Protein AF-A0A7W7SGG4-F1 (afdb_monomer)

pLDDT: mean 71.12, std 15.87, range [35.75, 92.06]

Nearest PDB structures (foldseek):
  4mh6-assembly1_A  TM=4.258E-01  e=4.838E+00  Vibrio parahaemolyticus RIMD 2210633

Secondary structure (DSSP, 8-state):
---------HHHHHHHHHHHHHHHHHHHHHHHHHHHHHHHS-GGGG-SSHHHHHHTTTTSSS--HHHHHHHHHHHHHHHHHHHHHHHHHHHHHHHHHHHHHHHHHHHHHHHHHHSPPPPP------TT----SS--------TTSSPPPPPPP--PPP---

Mean predicted aligned error: 18.46 Å

Foldseek 3Di:
DPPPPPDDPLVVLLVVLVVLVVVLVVLVVVLVVLVVVLVVPDLCVLPPDPRSCVLPVNPDDDNRVSRVSVVVSVVSVVVSVVSNVSSVVSVVVSVVVVVVVVVVVVVVVVVVVPDPDDPDPPPDPDPDDDDPPDDPPPPDPDPVNPPDPDPDPPPDDPPDD

Sequence (161 aa):
MAANSFSIDVEEVEAAATMIQRMHDDLEEAYIKLSTYVKTVSPDIYGTDLVGKSLGGATASVIGLGKQQENTLAGFKAFLENTAKIAGNLKMMTGGHRETDSEHADKLKKIATDIPLPPAPSAGTGPGYVSPTKGPDLKYNHAGDRPEPKPAPTYGRPQVM

Solvent-accessible surface area (backbone atoms only — not comparable to full-atom values): 9992 Å² total; per-residue (Å²): 132,84,75,80,77,85,77,78,61,51,66,60,47,46,52,50,25,51,51,50,46,56,54,44,55,58,50,48,55,51,47,56,53,51,54,50,52,59,69,66,58,50,79,77,74,49,47,86,49,76,66,15,32,45,45,66,30,72,70,76,89,54,77,15,51,67,62,44,52,51,53,50,50,52,51,51,49,54,51,48,58,50,51,54,49,51,27,51,51,43,46,52,52,42,51,53,50,52,53,50,50,51,54,49,50,53,53,50,52,51,51,63,69,71,50,77,72,76,77,75,82,72,92,67,94,56,99,80,75,79,76,66,95,62,70,81,88,72,82,65,83,52,91,81,73,60,75,75,81,74,79,76,83,77,75,76,73,82,78,85,126

Structure (mmCIF, N/CA/C/O backbone):
data_AF-A0A7W7SGG4-F1
#
_entry.id   AF-A0A7W7SGG4-F1
#
loop_
_atom_site.group_PDB
_atom_site.id
_atom_site.type_symbol
_atom_site.label_atom_id
_atom_site.label_alt_id
_atom_site.label_comp_id
_atom_site.label_asym_id
_atom_site.label_entity_id
_atom_site.label_seq_id
_atom_site.pdbx_PDB_ins_code
_atom_site.Cartn_x
_atom_site.Cartn_y
_atom_site.Cartn_z
_atom_site.occupancy
_atom_site.B_iso_or_equiv
_atom_site.auth_seq_id
_atom_site.auth_comp_id
_atom_site.auth_asym_id
_atom_site.auth_atom_id
_atom_site.pdbx_PDB_model_num
ATOM 1 N N . MET A 1 1 ? 40.220 0.213 -9.266 1.00 35.75 1 MET A N 1
ATOM 2 C CA . MET A 1 1 ? 38.942 -0.020 -8.563 1.00 35.75 1 MET A CA 1
ATOM 3 C C . MET A 1 1 ? 37.869 -0.151 -9.630 1.00 35.75 1 MET A C 1
ATOM 5 O O . MET A 1 1 ? 37.443 0.866 -10.158 1.00 35.75 1 MET A O 1
ATOM 9 N N . ALA A 1 2 ? 37.522 -1.370 -10.047 1.00 44.47 2 ALA A N 1
ATOM 10 C CA . ALA A 1 2 ? 36.354 -1.556 -10.903 1.00 44.47 2 ALA A CA 1
ATOM 11 C C . ALA A 1 2 ? 35.132 -1.294 -10.020 1.00 44.47 2 ALA A C 1
ATOM 13 O O . ALA A 1 2 ? 34.922 -2.008 -9.041 1.00 44.47 2 ALA A O 1
ATOM 14 N N . ALA A 1 3 ? 34.411 -0.206 -10.283 1.00 49.06 3 ALA A N 1
ATOM 15 C CA . ALA A 1 3 ? 33.136 0.032 -9.632 1.00 49.06 3 ALA A CA 1
ATOM 16 C C . ALA A 1 3 ? 32.230 -1.150 -9.991 1.00 49.06 3 ALA A C 1
ATOM 18 O O . ALA A 1 3 ? 31.988 -1.389 -11.172 1.00 49.06 3 ALA A O 1
ATOM 19 N N . ASN A 1 4 ? 31.787 -1.918 -8.993 1.00 47.94 4 ASN A N 1
ATOM 20 C CA . ASN A 1 4 ? 30.717 -2.888 -9.186 1.00 47.94 4 ASN A CA 1
ATOM 21 C C . ASN A 1 4 ? 29.538 -2.119 -9.784 1.00 47.94 4 ASN A C 1
ATOM 23 O O . ASN A 1 4 ? 28.948 -1.280 -9.102 1.00 47.94 4 ASN A O 1
ATOM 27 N N . SER A 1 5 ? 29.242 -2.335 -11.066 1.00 58.03 5 SER A N 1
ATOM 28 C CA . SER A 1 5 ? 28.096 -1.703 -11.703 1.00 58.03 5 SER A CA 1
ATOM 29 C C . SER A 1 5 ? 26.846 -2.283 -11.055 1.00 58.03 5 SER A C 1
ATOM 31 O O . SER A 1 5 ? 26.511 -3.448 -11.273 1.00 58.03 5 SER A O 1
ATOM 33 N N . PHE A 1 6 ? 26.191 -1.492 -10.212 1.00 58.88 6 PHE A N 1
ATOM 34 C CA . PHE A 1 6 ? 24.871 -1.814 -9.696 1.00 58.88 6 PHE A CA 1
ATOM 35 C C . PHE A 1 6 ? 23.910 -1.834 -10.889 1.00 58.88 6 PHE A C 1
ATOM 37 O O . PHE A 1 6 ? 23.602 -0.790 -11.458 1.00 58.88 6 PHE A O 1
ATOM 44 N N . SER A 1 7 ? 23.531 -3.035 -11.325 1.00 66.81 7 SER A N 1
ATOM 45 C CA . SER A 1 7 ? 22.497 -3.236 -12.336 1.00 66.81 7 SER A CA 1
ATOM 46 C C . SER A 1 7 ? 21.179 -3.405 -11.597 1.00 66.81 7 SER A C 1
ATOM 48 O O . SER A 1 7 ? 21.032 -4.302 -10.770 1.00 66.81 7 SER A O 1
ATOM 50 N N . ILE A 1 8 ? 20.254 -2.481 -11.835 1.00 71.62 8 ILE A N 1
ATOM 51 C CA . ILE A 1 8 ? 18.894 -2.578 -11.316 1.00 71.62 8 ILE A CA 1
ATOM 52 C C . ILE A 1 8 ? 18.125 -3.463 -12.284 1.00 71.62 8 ILE A C 1
ATOM 54 O O . ILE A 1 8 ? 18.030 -3.130 -13.465 1.00 71.62 8 ILE A O 1
ATOM 58 N N . ASP A 1 9 ? 17.570 -4.565 -11.788 1.00 82.44 9 ASP A N 1
ATOM 59 C CA . ASP A 1 9 ? 16.579 -5.323 -12.541 1.00 82.44 9 ASP A CA 1
ATOM 60 C C . ASP A 1 9 ? 15.263 -4.530 -12.548 1.00 82.44 9 ASP A C 1
ATOM 62 O O . ASP A 1 9 ? 14.499 -4.502 -11.581 1.00 82.44 9 ASP A O 1
ATOM 66 N N . VAL A 1 10 ? 15.041 -3.796 -13.638 1.00 85.12 10 VAL A N 1
ATOM 67 C CA . VAL A 1 10 ? 13.876 -2.920 -13.812 1.00 85.12 10 VAL A CA 1
ATOM 68 C C . VAL A 1 10 ? 12.575 -3.732 -13.845 1.00 85.12 10 VAL A C 1
ATOM 70 O O . VAL A 1 10 ? 11.539 -3.230 -13.404 1.00 85.12 10 VAL A O 1
ATOM 73 N N . GLU A 1 11 ? 12.618 -4.982 -14.315 1.00 85.19 11 GLU A N 1
ATOM 74 C CA . GLU A 1 11 ? 11.452 -5.869 -14.360 1.00 85.19 11 GLU A CA 1
ATOM 75 C C . GLU A 1 11 ? 11.086 -6.355 -12.956 1.00 85.19 11 GLU A C 1
ATOM 77 O O . GLU A 1 11 ? 9.912 -6.312 -12.572 1.00 85.19 11 GLU A O 1
ATOM 82 N N . GLU A 1 12 ? 12.083 -6.738 -12.155 1.00 85.88 12 GLU A N 1
ATOM 83 C CA . GLU A 1 12 ? 11.872 -7.123 -10.756 1.00 85.88 12 GLU A CA 1
ATOM 84 C C . GLU A 1 12 ? 11.305 -5.954 -9.934 1.00 85.88 12 GLU A C 1
ATOM 86 O O . GLU A 1 12 ? 10.353 -6.131 -9.165 1.00 85.88 12 GLU A O 1
ATOM 91 N N . VAL A 1 13 ? 11.818 -4.736 -10.137 1.00 86.75 13 VAL A N 1
ATOM 92 C CA . VAL A 1 13 ? 11.314 -3.539 -9.445 1.00 86.75 13 VAL A CA 1
ATOM 93 C C . VAL A 1 13 ? 9.872 -3.208 -9.848 1.00 86.75 13 VAL A C 1
ATOM 95 O O . VAL A 1 13 ? 9.065 -2.840 -8.990 1.00 86.75 13 VAL A O 1
ATOM 98 N N . GLU A 1 14 ? 9.505 -3.363 -11.121 1.00 87.00 14 GLU A N 1
ATOM 99 C CA . GLU A 1 14 ? 8.129 -3.142 -11.583 1.00 87.00 1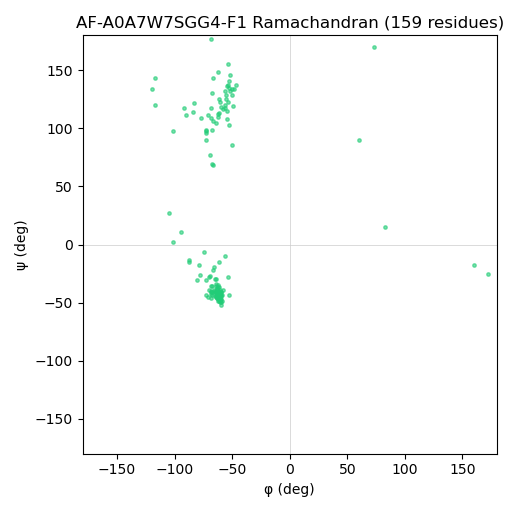4 GLU A CA 1
ATOM 100 C C . GLU A 1 14 ? 7.160 -4.208 -11.043 1.00 87.00 14 GLU A C 1
ATOM 102 O O . GLU A 1 14 ? 6.038 -3.886 -10.621 1.00 87.00 14 GLU A O 1
ATOM 107 N N . ALA A 1 15 ? 7.599 -5.468 -10.996 1.00 87.50 15 ALA A N 1
ATOM 108 C CA . ALA A 1 15 ? 6.840 -6.558 -10.393 1.00 87.50 15 ALA A CA 1
ATOM 109 C C . ALA A 1 15 ? 6.614 -6.309 -8.893 1.00 87.50 15 ALA A C 1
ATOM 111 O O . ALA A 1 15 ? 5.479 -6.422 -8.413 1.00 87.50 15 ALA A O 1
ATOM 112 N N . ALA A 1 16 ? 7.654 -5.884 -8.170 1.00 86.50 16 ALA A N 1
ATOM 113 C CA . ALA A 1 16 ? 7.562 -5.508 -6.763 1.00 86.50 16 ALA A CA 1
ATOM 114 C C . ALA A 1 16 ? 6.614 -4.316 -6.554 1.00 86.50 16 ALA A C 1
ATOM 116 O O . ALA A 1 16 ? 5.730 -4.377 -5.700 1.00 86.50 16 ALA A O 1
ATOM 117 N N . ALA A 1 17 ? 6.719 -3.263 -7.370 1.00 87.88 17 ALA A N 1
ATOM 118 C CA . ALA A 1 17 ? 5.823 -2.110 -7.294 1.00 87.88 17 ALA A CA 1
ATOM 119 C C . ALA A 1 17 ? 4.354 -2.501 -7.535 1.00 87.88 17 ALA A C 1
ATOM 121 O O . ALA A 1 17 ? 3.455 -2.006 -6.856 1.00 87.88 17 ALA A O 1
ATOM 122 N N . THR A 1 18 ? 4.104 -3.422 -8.468 1.00 88.94 18 THR A N 1
ATOM 123 C CA . THR A 1 18 ? 2.759 -3.946 -8.750 1.00 88.94 18 THR A CA 1
ATOM 124 C C . THR A 1 18 ? 2.223 -4.789 -7.594 1.00 88.94 18 THR A C 1
ATOM 126 O O . THR A 1 18 ? 1.052 -4.663 -7.236 1.00 88.94 18 THR A O 1
ATOM 129 N N . MET A 1 19 ? 3.064 -5.621 -6.976 1.00 90.00 19 MET A N 1
ATOM 130 C CA . MET A 1 19 ? 2.682 -6.394 -5.793 1.00 90.00 19 MET A CA 1
ATOM 131 C C . MET A 1 19 ? 2.346 -5.473 -4.613 1.00 90.00 19 MET A C 1
ATOM 133 O O . MET A 1 19 ? 1.314 -5.666 -3.975 1.00 90.00 19 MET A O 1
ATOM 137 N N . ILE A 1 20 ? 3.157 -4.437 -4.376 1.00 87.19 20 ILE A N 1
ATOM 138 C CA . ILE A 1 20 ? 2.906 -3.438 -3.329 1.00 87.19 20 ILE A CA 1
ATOM 139 C C . ILE A 1 20 ? 1.567 -2.726 -3.562 1.00 87.19 20 ILE A C 1
ATOM 141 O O . ILE A 1 20 ? 0.821 -2.533 -2.609 1.00 87.19 20 ILE A O 1
ATOM 145 N N . GLN A 1 21 ? 1.227 -2.377 -4.808 1.00 88.56 21 GLN A N 1
ATOM 146 C CA . GLN A 1 21 ? -0.076 -1.770 -5.111 1.00 88.56 21 GLN A CA 1
ATOM 147 C C . GLN A 1 21 ? -1.246 -2.708 -4.835 1.00 88.56 21 GLN A C 1
ATOM 149 O O . GLN A 1 21 ? -2.198 -2.302 -4.186 1.00 88.56 21 GLN A O 1
ATOM 154 N N . ARG A 1 22 ? -1.161 -3.975 -5.252 1.00 90.56 22 ARG A N 1
ATOM 155 C CA . ARG A 1 22 ? -2.229 -4.945 -4.963 1.00 90.56 22 ARG A CA 1
ATOM 156 C C . ARG A 1 22 ? -2.443 -5.118 -3.461 1.00 90.56 22 ARG A C 1
ATOM 158 O O . ARG A 1 22 ? -3.571 -5.083 -2.992 1.00 90.56 22 ARG A O 1
ATOM 165 N N . MET A 1 23 ? -1.352 -5.243 -2.704 1.00 87.25 23 MET A N 1
ATOM 166 C CA . MET A 1 23 ? -1.425 -5.327 -1.245 1.00 87.25 23 MET A CA 1
ATOM 167 C C . MET A 1 23 ? -1.975 -4.041 -0.619 1.00 87.25 23 MET A C 1
ATOM 169 O O . MET A 1 23 ? -2.682 -4.111 0.381 1.00 87.25 23 MET A O 1
ATOM 173 N N . HIS A 1 24 ? -1.653 -2.875 -1.183 1.00 91.56 24 HIS A N 1
ATOM 174 C CA . HIS A 1 24 ? -2.223 -1.604 -0.750 1.00 91.56 24 HIS A CA 1
ATOM 175 C C . HIS A 1 24 ? -3.744 -1.589 -0.931 1.00 91.56 24 HIS A C 1
ATOM 177 O O . HIS A 1 24 ? -4.447 -1.264 0.021 1.00 91.56 24 HIS A O 1
ATOM 183 N N . ASP A 1 25 ? -4.244 -1.984 -2.102 1.00 90.00 25 ASP A N 1
ATOM 184 C CA . ASP A 1 25 ? -5.677 -1.973 -2.411 1.00 90.00 25 ASP A CA 1
ATOM 185 C C . ASP A 1 25 ? -6.460 -2.921 -1.481 1.00 90.00 25 ASP A C 1
ATOM 187 O O . ASP A 1 25 ? -7.476 -2.531 -0.898 1.00 90.00 25 ASP A O 1
ATOM 191 N N . ASP A 1 26 ? -5.932 -4.128 -1.244 1.00 90.62 26 ASP A N 1
ATOM 192 C CA . ASP A 1 26 ? -6.517 -5.096 -0.304 1.00 90.62 26 ASP A CA 1
ATOM 193 C C . ASP A 1 26 ? -6.559 -4.542 1.136 1.00 90.62 26 ASP A C 1
ATOM 195 O O . ASP A 1 26 ? -7.548 -4.694 1.866 1.00 90.62 26 ASP A O 1
ATOM 199 N N . LEU A 1 27 ? -5.478 -3.882 1.569 1.00 88.00 27 LEU A N 1
ATOM 200 C CA . LEU A 1 27 ? -5.387 -3.293 2.906 1.00 88.00 27 LEU A CA 1
ATOM 201 C C . LEU A 1 27 ? -6.253 -2.034 3.053 1.00 88.00 27 LEU A C 1
ATOM 203 O O . LEU A 1 27 ? -6.756 -1.775 4.149 1.00 88.00 27 LEU A O 1
ATOM 207 N N . GLU A 1 28 ? -6.461 -1.267 1.985 1.00 90.19 28 GLU A N 1
ATOM 208 C CA . GLU A 1 28 ? -7.356 -0.111 1.975 1.00 90.19 28 GLU A CA 1
ATOM 209 C C . GLU A 1 28 ? -8.818 -0.545 2.141 1.00 90.19 28 GLU A C 1
ATOM 211 O O . GLU A 1 28 ? -9.539 0.016 2.975 1.00 90.19 28 GLU A O 1
ATOM 216 N N . GLU A 1 29 ? -9.248 -1.608 1.455 1.00 90.06 29 GLU A N 1
ATOM 217 C CA . GLU A 1 29 ? -10.586 -2.177 1.652 1.00 90.06 29 GLU A CA 1
ATOM 218 C C . GLU A 1 29 ? -10.782 -2.659 3.102 1.00 90.06 29 GLU A C 1
ATOM 220 O O . GLU A 1 29 ? -11.804 -2.371 3.745 1.00 90.06 29 GLU A O 1
ATOM 225 N N . ALA A 1 30 ? -9.783 -3.357 3.653 1.00 87.75 30 ALA A N 1
ATOM 226 C CA . ALA A 1 30 ? -9.799 -3.802 5.044 1.00 87.75 30 ALA A CA 1
ATOM 227 C C . ALA A 1 30 ? -9.856 -2.618 6.028 1.00 87.75 30 ALA A C 1
ATOM 229 O O . ALA A 1 30 ? -10.618 -2.657 7.001 1.00 87.75 30 ALA A O 1
ATOM 230 N N . TYR A 1 31 ? -9.110 -1.543 5.757 1.00 90.75 31 TYR A N 1
ATOM 231 C CA . TYR A 1 31 ? -9.132 -0.311 6.544 1.00 90.75 31 TYR A CA 1
ATOM 232 C C . TYR A 1 31 ? -10.512 0.355 6.534 1.00 90.75 31 TYR A C 1
ATOM 234 O O . TYR A 1 31 ? -11.017 0.742 7.593 1.00 90.75 31 TYR A O 1
ATOM 242 N N . ILE A 1 32 ? -11.164 0.457 5.373 1.00 88.81 32 ILE A N 1
ATOM 243 C CA . ILE A 1 32 ? -12.505 1.050 5.258 1.00 88.81 32 ILE A CA 1
ATOM 244 C C . ILE A 1 32 ? -13.508 0.266 6.111 1.00 88.81 32 ILE A C 1
ATOM 246 O O . ILE A 1 32 ? -14.242 0.867 6.906 1.00 88.81 32 ILE A O 1
ATOM 250 N N . LYS A 1 33 ? -13.492 -1.070 6.021 1.00 88.25 33 LYS A N 1
ATOM 251 C CA . LYS A 1 33 ? -14.351 -1.940 6.842 1.00 88.25 33 LYS A CA 1
ATOM 252 C C . LYS A 1 33 ? -14.084 -1.732 8.331 1.00 88.25 33 LYS A C 1
ATOM 254 O O . LYS A 1 33 ? -15.015 -1.441 9.083 1.00 88.25 33 LYS A O 1
ATOM 259 N N . LEU A 1 34 ? -12.822 -1.815 8.757 1.00 85.62 34 LEU A N 1
ATOM 260 C CA . LEU A 1 34 ? -12.443 -1.663 10.163 1.00 85.62 34 LEU A CA 1
ATOM 261 C C . LEU A 1 34 ? -12.813 -0.277 10.710 1.00 85.62 34 LEU A C 1
ATOM 263 O O . LEU A 1 34 ? -13.374 -0.178 11.799 1.00 85.62 34 LEU A O 1
ATOM 267 N N . SER A 1 35 ? -12.557 0.788 9.949 1.00 86.44 35 SER A N 1
ATOM 268 C CA . SER A 1 35 ? -12.892 2.156 10.356 1.00 86.44 35 SER A CA 1
ATOM 269 C C . SER A 1 35 ? -14.401 2.368 10.501 1.00 86.44 35 SER A C 1
ATOM 271 O O . SER A 1 35 ? -14.835 3.096 11.393 1.00 86.44 35 SER A O 1
ATOM 273 N N . THR A 1 36 ? -15.205 1.697 9.674 1.00 87.31 36 THR A N 1
ATOM 274 C CA . THR A 1 36 ? -16.669 1.726 9.772 1.00 87.31 36 THR A CA 1
ATOM 275 C C . THR A 1 36 ? -17.138 1.019 11.038 1.00 87.31 36 THR A C 1
ATOM 277 O O . THR A 1 36 ? -17.937 1.581 11.788 1.00 87.31 36 THR A O 1
ATOM 280 N N . TYR A 1 37 ? -16.593 -0.164 11.339 1.00 84.56 37 TYR A N 1
ATOM 281 C CA . TYR A 1 37 ? -16.917 -0.885 12.572 1.00 84.56 37 TYR A CA 1
ATOM 282 C C . TYR A 1 37 ? -16.530 -0.094 13.821 1.00 84.56 37 TYR A C 1
ATOM 284 O O . TYR A 1 37 ? -17.366 0.071 14.704 1.00 84.56 37 TYR A O 1
ATOM 292 N N . VAL A 1 38 ? -15.318 0.465 13.872 1.00 81.56 38 VAL A N 1
ATOM 293 C CA . VAL A 1 38 ? -14.864 1.281 15.011 1.00 81.56 38 VAL A CA 1
ATOM 294 C C . VAL A 1 38 ? -15.766 2.501 15.219 1.00 81.56 38 VAL A C 1
ATOM 296 O O . VAL A 1 38 ? -16.130 2.790 16.352 1.00 81.56 38 VAL A O 1
ATOM 299 N N . LYS A 1 39 ? -16.202 3.177 14.147 1.00 79.56 39 LYS A N 1
ATOM 300 C CA . LYS A 1 39 ? -17.149 4.307 14.245 1.00 79.56 39 LYS A CA 1
ATOM 301 C C . LYS A 1 39 ? -18.560 3.895 14.670 1.00 79.56 39 LYS A C 1
ATOM 303 O O . LYS A 1 39 ? -19.286 4.714 15.221 1.00 79.56 39 LYS A O 1
ATOM 308 N N . THR A 1 40 ? -18.961 2.659 14.379 1.00 76.56 40 THR A N 1
ATOM 309 C CA . THR A 1 40 ? -20.286 2.129 14.738 1.00 76.56 40 THR A CA 1
ATOM 310 C C . THR A 1 40 ? -20.348 1.727 16.214 1.00 76.56 40 THR A C 1
ATOM 312 O O . THR A 1 40 ? -21.421 1.754 16.817 1.00 76.56 40 THR A O 1
ATOM 315 N N . VAL A 1 41 ? -19.209 1.385 16.826 1.00 72.19 41 VAL A N 1
ATOM 316 C CA . VAL A 1 41 ? -19.132 1.108 18.265 1.00 72.19 41 VAL A CA 1
ATOM 317 C C . VAL A 1 41 ? -19.257 2.427 19.037 1.00 72.19 41 VAL A C 1
ATOM 319 O O . VAL A 1 41 ? -18.288 3.161 19.212 1.00 72.19 41 VAL A O 1
ATOM 322 N N . SER A 1 42 ? -20.476 2.742 19.484 1.00 60.34 42 SER A N 1
ATOM 323 C CA . SER A 1 42 ? -20.753 3.944 20.279 1.00 60.34 42 SER A CA 1
ATOM 324 C C . SER A 1 42 ? -20.081 3.865 21.662 1.00 60.34 42 SER A C 1
ATOM 326 O O . SER A 1 42 ? -20.081 2.786 22.263 1.00 60.34 42 SER A O 1
ATOM 328 N N . PRO A 1 43 ? -19.571 4.979 22.225 1.00 61.84 43 PRO A N 1
ATOM 329 C CA . PRO A 1 43 ? -19.048 5.029 23.594 1.00 61.84 43 PRO A CA 1
ATOM 330 C C . PRO A 1 43 ? -20.042 4.527 24.651 1.00 61.84 43 PRO A C 1
ATOM 332 O O . PRO A 1 43 ? -19.634 3.974 25.670 1.00 61.84 43 PRO A O 1
ATOM 335 N N . ASP A 1 44 ? -21.342 4.661 24.378 1.00 61.09 44 ASP A N 1
ATOM 336 C CA . ASP A 1 44 ? -22.419 4.202 25.260 1.00 61.09 44 ASP A CA 1
ATOM 337 C C . ASP A 1 44 ? -22.470 2.671 25.407 1.00 61.09 44 ASP A C 1
ATOM 339 O O . ASP A 1 44 ? -23.015 2.165 26.388 1.00 61.09 44 ASP A O 1
ATOM 343 N N . ILE A 1 45 ? -21.866 1.918 24.475 1.00 66.06 45 ILE A N 1
ATOM 344 C CA . ILE A 1 45 ? -21.798 0.447 24.527 1.00 66.06 45 ILE A CA 1
ATOM 345 C C . ILE A 1 45 ? -20.864 -0.027 25.643 1.00 66.06 45 ILE A C 1
ATOM 347 O O . ILE A 1 45 ? -21.070 -1.107 26.193 1.00 66.06 45 ILE A O 1
ATOM 351 N N . TYR A 1 46 ? -19.860 0.772 26.018 1.00 69.25 46 TYR A N 1
ATOM 352 C CA . TYR A 1 46 ? -18.933 0.379 27.078 1.00 69.25 46 TYR A CA 1
ATOM 353 C C . TYR A 1 46 ? -19.623 0.308 28.444 1.00 69.25 46 TYR A C 1
ATOM 355 O O . TYR A 1 46 ? -19.171 -0.437 29.304 1.00 69.25 46 TYR A O 1
ATOM 363 N N . GLY A 1 47 ? -20.758 0.990 28.626 1.00 68.56 47 GLY A N 1
ATOM 364 C CA . GLY A 1 47 ? -21.475 1.020 29.895 1.00 68.56 47 GLY A CA 1
ATOM 365 C C . GLY A 1 47 ? -20.764 1.866 30.957 1.00 68.56 47 GLY A C 1
ATOM 366 O O . GLY A 1 47 ? -19.636 2.328 30.793 1.00 68.56 47 GLY A O 1
ATOM 367 N N . THR A 1 48 ? -21.453 2.109 32.072 1.00 72.56 48 THR A N 1
ATOM 368 C CA . THR A 1 48 ? -20.960 2.961 33.172 1.00 72.56 48 THR A CA 1
ATOM 369 C C . THR A 1 48 ? -20.412 2.167 34.361 1.00 72.56 48 THR A C 1
ATOM 371 O O . THR A 1 48 ? -20.002 2.768 35.363 1.00 72.56 48 THR A O 1
ATOM 374 N N . ASP A 1 49 ? -20.404 0.833 34.262 1.00 76.56 49 ASP A N 1
ATOM 375 C CA . ASP A 1 49 ? -19.837 -0.051 35.279 1.00 76.56 49 ASP A CA 1
ATOM 376 C C . ASP A 1 49 ? -18.300 0.086 35.346 1.00 76.56 49 ASP A C 1
ATOM 378 O O . ASP A 1 49 ? -17.680 0.848 34.599 1.00 76.56 49 ASP A O 1
ATOM 382 N N . LEU A 1 50 ? -17.661 -0.616 36.285 1.00 71.81 50 LEU A N 1
ATOM 383 C CA . LEU A 1 50 ? -16.210 -0.529 36.475 1.00 71.81 50 LEU A CA 1
ATOM 384 C C . LEU A 1 50 ? -15.423 -1.001 35.238 1.00 71.81 50 LEU A C 1
ATOM 386 O O . LEU A 1 50 ? -14.380 -0.426 34.921 1.00 71.81 50 LEU A O 1
ATOM 390 N N . VAL A 1 51 ? -15.938 -2.005 34.523 1.00 75.06 51 VAL A N 1
ATOM 391 C CA . VAL A 1 51 ? -15.347 -2.542 33.291 1.00 75.06 51 VAL A CA 1
ATOM 392 C C . VAL A 1 51 ? -15.512 -1.533 32.155 1.00 75.06 51 VAL A C 1
ATOM 394 O O . VAL A 1 51 ? -14.531 -1.204 31.494 1.00 75.06 51 VAL A O 1
ATOM 397 N N . GLY A 1 52 ? -16.688 -0.941 31.994 1.00 74.56 52 GLY A N 1
ATOM 398 C CA . GLY A 1 52 ? -16.980 0.111 31.029 1.00 74.56 52 GLY A CA 1
ATOM 399 C C . GLY A 1 52 ? -16.163 1.374 31.229 1.00 74.56 52 GLY A C 1
ATOM 400 O O . GLY A 1 52 ? -15.576 1.901 30.285 1.00 74.56 52 GLY A O 1
ATOM 401 N N . LYS A 1 53 ? -16.012 1.807 32.483 1.00 73.94 53 LYS A N 1
ATOM 402 C CA . LYS A 1 53 ? -15.114 2.908 32.856 1.00 73.94 53 LYS A CA 1
ATOM 403 C C . LYS A 1 53 ? -13.652 2.583 32.558 1.00 73.94 53 LYS A C 1
ATOM 405 O O . LYS A 1 53 ? -12.927 3.472 32.110 1.00 73.94 53 LYS A O 1
ATOM 410 N N . SER A 1 54 ? -13.219 1.337 32.758 1.00 73.62 54 SER A N 1
ATOM 411 C CA . SER A 1 54 ? -11.861 0.917 32.389 1.00 73.62 54 SER A CA 1
ATOM 412 C C . SER A 1 54 ? -11.647 0.882 30.871 1.00 73.62 54 SER A C 1
ATOM 414 O O . SER A 1 54 ? -10.645 1.407 30.388 1.00 73.62 54 SER A O 1
ATOM 416 N N . LEU A 1 55 ? -12.618 0.373 30.106 1.00 73.44 55 LEU A N 1
ATOM 417 C CA . LEU A 1 55 ? -12.586 0.326 28.640 1.00 73.44 55 LEU A CA 1
ATOM 418 C C . LEU A 1 55 ? -12.660 1.727 28.023 1.00 73.44 55 LEU A C 1
ATOM 420 O O . LEU A 1 55 ? -11.986 2.000 27.032 1.00 73.44 55 LEU A O 1
ATOM 424 N N . GLY A 1 56 ? -13.413 2.637 28.641 1.00 72.56 56 GLY A N 1
ATOM 425 C CA . GLY A 1 56 ? -13.478 4.055 28.285 1.00 72.56 56 GLY A CA 1
ATOM 426 C C . GLY A 1 56 ? -12.247 4.871 28.701 1.00 72.56 56 GLY A C 1
ATOM 427 O O . GLY A 1 56 ? -12.137 6.033 28.317 1.00 72.56 56 GLY A O 1
ATOM 428 N N . GLY A 1 57 ? -11.304 4.290 29.453 1.00 72.31 57 GLY A N 1
ATOM 429 C CA . GLY A 1 57 ? -10.059 4.953 29.863 1.00 72.31 57 GLY A CA 1
ATOM 430 C C . GLY A 1 57 ? -10.175 5.865 31.092 1.00 72.31 57 GLY A C 1
ATOM 431 O O . GLY A 1 57 ? -9.274 6.662 31.345 1.00 72.31 57 GLY A O 1
ATOM 432 N N . ALA A 1 58 ? -11.251 5.764 31.876 1.00 69.50 58 ALA A N 1
ATOM 433 C CA . ALA A 1 58 ? -11.495 6.631 33.032 1.00 69.50 58 ALA A CA 1
ATOM 434 C C . ALA A 1 58 ? -10.697 6.242 34.295 1.00 69.50 58 ALA A C 1
ATOM 436 O O . ALA A 1 58 ? -10.569 7.058 35.204 1.00 69.50 58 ALA A O 1
ATOM 437 N N . THR A 1 59 ? -10.155 5.020 34.383 1.00 60.53 59 THR A N 1
ATOM 438 C CA . THR A 1 59 ? -9.542 4.483 35.619 1.00 60.53 59 THR A CA 1
ATOM 439 C C . THR A 1 59 ? -8.008 4.445 35.626 1.00 60.53 59 THR A C 1
ATOM 441 O O . THR A 1 59 ? -7.429 3.665 36.368 1.00 60.53 59 THR A O 1
ATOM 444 N N . ALA A 1 60 ? -7.353 5.331 34.867 1.00 54.03 60 ALA A N 1
ATOM 445 C CA . ALA A 1 60 ? -5.931 5.680 35.005 1.00 54.03 60 ALA A CA 1
ATOM 446 C C . ALA A 1 60 ? -4.923 4.520 34.827 1.00 54.03 60 ALA A C 1
ATOM 448 O O . ALA A 1 60 ? -4.529 3.877 35.790 1.00 54.03 60 ALA A O 1
ATOM 449 N N . SER A 1 61 ? -4.477 4.294 33.584 1.00 54.19 61 SER A N 1
ATOM 450 C CA . SER A 1 61 ? -3.121 3.816 33.203 1.00 54.19 61 SER A CA 1
ATOM 451 C C . SER A 1 61 ? -3.058 3.501 31.696 1.00 54.19 61 SER A C 1
ATOM 453 O O . SER A 1 61 ? -2.010 3.607 31.066 1.00 54.19 61 SER A O 1
ATOM 455 N N . VAL A 1 62 ? -4.201 3.173 31.082 1.00 58.84 62 VAL A N 1
ATOM 456 C CA . VAL A 1 62 ? -4.296 2.728 29.684 1.00 58.84 62 VAL A CA 1
ATOM 457 C C . VAL A 1 62 ? -5.171 3.700 28.889 1.00 58.84 62 VAL A C 1
ATOM 459 O O . VAL A 1 62 ? -6.235 4.104 29.358 1.00 58.84 62 VAL A O 1
ATOM 462 N N . ILE A 1 63 ? -4.712 4.096 27.694 1.00 67.12 63 ILE A N 1
ATOM 463 C CA . ILE A 1 63 ? -5.526 4.825 26.709 1.00 67.12 63 ILE A CA 1
ATOM 464 C C . ILE A 1 63 ? -6.798 3.999 26.475 1.00 67.12 63 ILE A C 1
ATOM 466 O O . ILE A 1 63 ? -6.697 2.828 26.125 1.00 67.12 63 ILE A O 1
ATOM 470 N N . GLY A 1 64 ? -7.980 4.587 26.696 1.00 75.69 64 GLY A N 1
ATOM 471 C CA . GLY A 1 64 ? -9.256 3.885 26.515 1.00 75.69 64 GLY A CA 1
ATOM 472 C C . GLY A 1 64 ? -9.352 3.226 25.136 1.00 75.69 64 GLY A C 1
ATOM 473 O O . GLY A 1 64 ? -8.836 3.763 24.154 1.00 75.69 64 GLY A O 1
ATOM 474 N N . LEU A 1 65 ? -10.015 2.072 25.053 1.00 79.38 65 LEU A N 1
ATOM 475 C CA . LEU A 1 65 ? -10.041 1.210 23.870 1.00 79.38 65 LEU A CA 1
ATOM 476 C C . LEU A 1 65 ? -10.459 1.969 22.603 1.00 79.38 65 LEU A C 1
ATOM 478 O O . LEU A 1 65 ? -9.806 1.833 21.574 1.00 79.38 65 LEU A O 1
ATOM 482 N N . GLY A 1 66 ? -11.484 2.822 22.684 1.00 77.81 66 GLY A N 1
ATOM 483 C CA . GLY A 1 66 ? -11.911 3.645 21.547 1.00 77.81 66 GLY A CA 1
ATOM 484 C C . GLY A 1 66 ? -10.811 4.595 21.059 1.00 77.81 66 GLY A C 1
ATOM 485 O O . GLY A 1 66 ? -10.527 4.670 19.866 1.00 77.81 66 GLY A O 1
ATOM 486 N N . LYS A 1 67 ? -10.098 5.249 21.984 1.00 79.25 67 LYS A N 1
ATOM 487 C CA . LYS A 1 67 ? -8.971 6.129 21.646 1.00 79.25 67 LYS A CA 1
ATOM 488 C C . LYS A 1 67 ? -7.778 5.345 21.093 1.00 79.25 67 LYS A C 1
ATOM 490 O O . LYS A 1 67 ? -7.098 5.819 20.185 1.00 79.25 67 LYS A O 1
ATOM 495 N N . GLN A 1 68 ? -7.534 4.139 21.603 1.00 83.25 68 GLN A N 1
ATOM 496 C CA . GLN A 1 68 ? -6.518 3.241 21.058 1.00 83.25 68 GLN A CA 1
ATOM 497 C C . GLN A 1 68 ? -6.868 2.833 19.621 1.00 83.25 68 GLN A C 1
ATOM 499 O O . GLN A 1 68 ? -6.012 2.930 18.745 1.00 83.25 68 GLN A O 1
ATOM 504 N N . GLN A 1 69 ? -8.119 2.447 19.359 1.00 83.44 69 GLN A N 1
ATOM 505 C CA . GLN A 1 69 ? -8.605 2.091 18.024 1.00 83.44 69 GLN A CA 1
ATOM 506 C C . GLN A 1 69 ? -8.474 3.262 17.039 1.00 83.44 69 GLN A C 1
ATOM 508 O O . GLN A 1 69 ? -7.992 3.062 15.925 1.00 83.44 69 GLN A O 1
ATOM 513 N N . GLU A 1 70 ? -8.820 4.486 17.450 1.00 84.25 70 GLU A N 1
ATOM 514 C CA . GLU A 1 70 ? -8.609 5.697 16.643 1.00 84.25 70 GLU A CA 1
ATOM 515 C C . GLU A 1 70 ? -7.133 5.916 16.297 1.00 84.25 70 GLU A C 1
ATOM 517 O O . GLU A 1 70 ? -6.794 6.144 15.134 1.00 84.25 70 GLU A O 1
ATOM 522 N N . ASN A 1 71 ? -6.245 5.824 17.291 1.00 86.44 71 ASN A N 1
ATOM 523 C CA . ASN A 1 71 ? -4.811 6.019 17.088 1.00 86.44 71 ASN A CA 1
ATOM 524 C C . ASN A 1 71 ? -4.226 4.939 16.164 1.00 86.44 71 ASN A C 1
ATOM 526 O O . ASN A 1 71 ? -3.435 5.248 15.271 1.00 86.44 71 ASN A O 1
ATOM 530 N N . THR A 1 72 ? -4.639 3.681 16.336 1.00 86.38 72 THR A N 1
ATOM 531 C CA . THR A 1 72 ? -4.235 2.574 15.464 1.00 86.38 72 THR A CA 1
ATOM 532 C C . THR A 1 72 ? -4.736 2.785 14.036 1.00 86.38 72 THR A C 1
ATOM 534 O O . THR A 1 72 ? -3.953 2.637 13.100 1.00 86.38 72 THR A O 1
ATOM 537 N N . LEU A 1 73 ? -5.992 3.200 13.844 1.00 88.69 73 LEU A N 1
ATOM 538 C CA . LEU A 1 73 ? -6.530 3.518 12.517 1.00 88.69 73 LEU A CA 1
ATOM 539 C C . LEU A 1 73 ? -5.795 4.689 11.857 1.00 88.69 73 LEU A C 1
ATOM 541 O O . LEU A 1 73 ? -5.520 4.638 10.659 1.00 88.69 73 LEU A O 1
ATOM 545 N N . ALA A 1 74 ? -5.445 5.729 12.612 1.00 88.81 74 ALA A N 1
ATOM 546 C CA . ALA A 1 74 ? -4.647 6.835 12.090 1.00 88.81 74 ALA A CA 1
ATOM 547 C C . ALA A 1 74 ? -3.258 6.360 11.625 1.00 88.81 74 ALA A C 1
ATOM 549 O O . ALA A 1 74 ? -2.811 6.733 10.540 1.00 88.81 74 ALA A O 1
ATOM 550 N N . GLY A 1 75 ? -2.612 5.482 12.400 1.00 88.38 75 GLY A N 1
ATOM 551 C CA . GLY A 1 75 ? -1.343 4.854 12.024 1.00 88.38 75 GLY A CA 1
ATOM 552 C C . GLY A 1 75 ? -1.453 3.992 10.763 1.00 88.38 75 GLY A C 1
ATOM 553 O O . GLY A 1 75 ? -0.633 4.129 9.857 1.00 88.38 75 GLY A O 1
ATOM 554 N N . PHE A 1 76 ? -2.496 3.162 10.659 1.00 88.56 76 PHE A N 1
ATOM 555 C CA . PHE A 1 76 ? -2.763 2.361 9.458 1.00 88.56 76 PHE A CA 1
ATOM 556 C C . PHE A 1 76 ? -2.986 3.229 8.221 1.00 88.56 76 PHE A C 1
ATOM 558 O O . PHE A 1 76 ? -2.433 2.935 7.165 1.00 88.56 76 PHE A O 1
ATOM 565 N N . LYS A 1 77 ? -3.736 4.327 8.352 1.00 89.62 77 LYS A N 1
ATOM 566 C CA . LYS A 1 77 ? -3.939 5.266 7.246 1.00 89.62 77 LYS A CA 1
ATOM 567 C C . LYS A 1 77 ? -2.615 5.874 6.773 1.00 89.62 77 LYS A C 1
ATOM 569 O O . LYS A 1 77 ? -2.333 5.872 5.581 1.00 89.62 77 LYS A O 1
ATOM 574 N N . ALA A 1 78 ? -1.776 6.332 7.703 1.00 90.62 78 ALA A N 1
ATOM 575 C CA . ALA A 1 78 ? -0.458 6.872 7.369 1.00 90.62 78 ALA A CA 1
ATOM 576 C C . ALA A 1 78 ? 0.453 5.821 6.706 1.00 90.62 78 ALA A C 1
ATOM 578 O O . ALA A 1 78 ? 1.212 6.136 5.789 1.00 90.62 78 ALA A O 1
ATOM 579 N N . PHE A 1 79 ? 0.371 4.562 7.145 1.00 89.69 79 PHE A N 1
ATOM 580 C CA . PHE A 1 79 ? 1.083 3.452 6.518 1.00 89.69 79 PHE A CA 1
ATOM 581 C C . PHE A 1 79 ? 0.623 3.213 5.070 1.00 89.69 79 PHE A C 1
ATOM 583 O O . PHE A 1 79 ? 1.471 3.098 4.182 1.00 89.69 79 PHE A O 1
ATOM 590 N N . LEU A 1 80 ? -0.689 3.197 4.815 1.00 89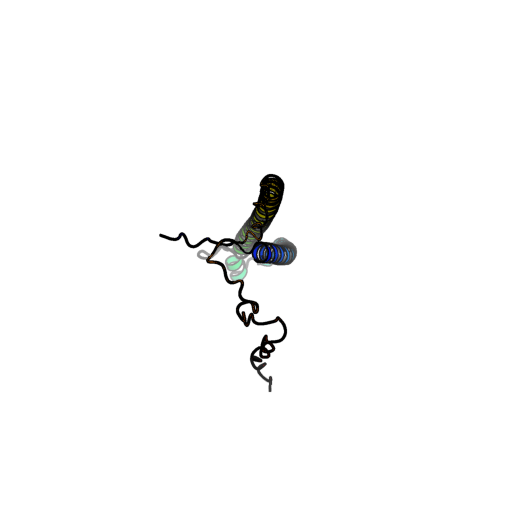.25 80 LEU A N 1
ATOM 591 C CA . LEU A 1 80 ? -1.251 3.055 3.466 1.00 89.25 80 LEU A CA 1
ATOM 592 C C . LEU A 1 80 ? -0.790 4.192 2.546 1.00 89.25 80 LEU A C 1
ATOM 594 O O . LEU A 1 80 ? -0.218 3.935 1.487 1.00 89.25 80 LEU A O 1
ATOM 598 N N . GLU A 1 81 ? -0.906 5.443 2.998 1.00 89.06 81 GLU A N 1
ATOM 599 C CA . GLU A 1 81 ? -0.465 6.617 2.234 1.00 89.06 81 GLU A CA 1
ATOM 600 C C . GLU A 1 81 ? 1.030 6.558 1.871 1.00 89.06 81 GLU A C 1
ATOM 602 O O . GLU A 1 81 ? 1.427 6.925 0.762 1.00 89.06 81 GLU A O 1
ATOM 607 N N . ASN A 1 82 ? 1.879 6.084 2.786 1.00 92.06 82 ASN A N 1
ATOM 608 C CA . ASN A 1 82 ? 3.305 5.906 2.511 1.00 92.06 82 ASN A CA 1
ATOM 609 C C . ASN A 1 82 ? 3.568 4.753 1.537 1.00 92.06 82 ASN A C 1
ATOM 611 O O . ASN A 1 82 ? 4.409 4.884 0.648 1.00 92.06 82 ASN A O 1
ATOM 615 N N . THR A 1 83 ? 2.829 3.654 1.662 1.00 85.50 83 THR A N 1
ATOM 616 C CA . THR A 1 83 ? 2.937 2.492 0.771 1.00 85.50 83 THR A CA 1
ATOM 617 C C . THR A 1 83 ? 2.581 2.867 -0.670 1.00 85.50 83 THR A C 1
ATOM 619 O O . THR A 1 83 ? 3.328 2.541 -1.596 1.00 85.50 83 THR A O 1
ATOM 622 N N . ALA A 1 84 ? 1.514 3.649 -0.861 1.00 86.56 84 ALA A N 1
ATOM 623 C CA . ALA A 1 84 ? 1.127 4.176 -2.168 1.00 86.56 84 ALA A CA 1
ATOM 624 C C . ALA A 1 84 ? 2.227 5.055 -2.791 1.00 86.56 84 ALA A C 1
ATOM 626 O O . ALA A 1 84 ? 2.559 4.901 -3.970 1.00 86.56 84 ALA A O 1
ATOM 627 N N . LYS A 1 85 ? 2.849 5.937 -1.993 1.00 90.81 85 LYS A N 1
ATOM 628 C CA . LYS A 1 85 ? 3.975 6.775 -2.448 1.00 90.81 85 LYS A CA 1
ATOM 629 C C . LYS A 1 85 ? 5.181 5.939 -2.864 1.00 90.81 85 LYS A C 1
ATOM 631 O O . LYS A 1 85 ? 5.778 6.223 -3.898 1.00 90.81 85 LYS A O 1
ATOM 636 N N . ILE A 1 86 ? 5.534 4.911 -2.091 1.00 88.62 86 ILE A N 1
ATOM 637 C CA . ILE A 1 86 ? 6.658 4.021 -2.416 1.00 88.62 86 ILE A CA 1
ATOM 638 C C . ILE A 1 86 ? 6.403 3.326 -3.754 1.00 88.62 86 ILE A C 1
ATOM 640 O O . ILE A 1 86 ? 7.255 3.389 -4.638 1.00 88.62 86 ILE A O 1
ATOM 644 N N . ALA A 1 87 ? 5.223 2.734 -3.945 1.00 85.75 87 ALA A N 1
ATOM 645 C CA . ALA A 1 87 ? 4.889 2.089 -5.209 1.00 85.75 87 ALA A CA 1
ATOM 646 C C . ALA A 1 87 ? 4.913 3.065 -6.398 1.00 85.75 87 ALA A C 1
ATOM 648 O O . ALA A 1 87 ? 5.439 2.730 -7.460 1.00 85.75 87 ALA A O 1
ATOM 649 N N . GLY A 1 88 ? 4.389 4.281 -6.215 1.00 86.62 88 GLY A N 1
ATOM 650 C CA . GLY A 1 88 ? 4.44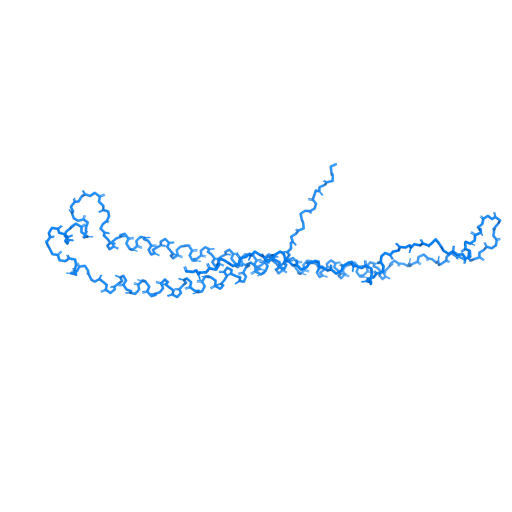8 5.339 -7.226 1.00 86.62 88 GLY A CA 1
ATOM 651 C C . GLY A 1 88 ? 5.883 5.725 -7.591 1.00 86.62 88 GLY A C 1
ATOM 652 O O . GLY A 1 88 ? 6.219 5.800 -8.771 1.00 86.62 88 GLY A O 1
ATOM 653 N N . ASN A 1 89 ? 6.752 5.896 -6.593 1.00 88.88 89 ASN A N 1
ATOM 654 C CA . ASN A 1 89 ? 8.163 6.220 -6.803 1.00 88.88 89 ASN A CA 1
ATOM 655 C C . ASN A 1 89 ? 8.908 5.108 -7.547 1.00 88.88 89 ASN A C 1
ATOM 657 O O . ASN A 1 89 ? 9.671 5.404 -8.464 1.00 88.88 89 ASN A O 1
ATOM 661 N N . LEU A 1 90 ? 8.662 3.842 -7.197 1.00 87.88 90 LEU A N 1
ATOM 662 C CA . LEU A 1 90 ? 9.262 2.702 -7.894 1.00 87.88 90 LEU A CA 1
ATOM 663 C C . LEU A 1 90 ? 8.824 2.661 -9.362 1.00 87.88 90 LEU A C 1
ATOM 665 O O . LEU A 1 90 ? 9.669 2.527 -10.244 1.00 87.88 90 LEU A O 1
ATOM 669 N N . LYS A 1 91 ? 7.534 2.881 -9.644 1.00 87.94 91 LYS A N 1
ATOM 670 C CA . LYS A 1 91 ? 7.032 2.965 -11.024 1.00 87.94 91 LYS A CA 1
ATOM 671 C C . LYS A 1 91 ? 7.673 4.107 -11.808 1.00 87.94 91 LYS A C 1
ATOM 673 O O . LYS A 1 91 ? 8.140 3.882 -12.923 1.00 87.94 91 LYS A O 1
ATOM 678 N N . MET A 1 92 ? 7.756 5.302 -11.223 1.00 86.75 92 MET A N 1
ATOM 679 C CA . MET A 1 92 ? 8.432 6.440 -11.857 1.00 86.75 92 MET A CA 1
ATOM 680 C C . MET A 1 92 ? 9.903 6.131 -12.155 1.00 86.75 92 MET A C 1
ATOM 682 O O . MET A 1 92 ? 10.370 6.408 -13.257 1.00 86.75 92 MET A O 1
ATOM 686 N N . MET A 1 93 ? 10.614 5.502 -11.215 1.00 86.38 93 MET A N 1
ATOM 687 C CA . MET A 1 93 ? 12.008 5.099 -11.405 1.00 86.38 93 MET A CA 1
ATOM 688 C C . MET A 1 93 ? 12.152 4.110 -12.570 1.00 86.38 93 MET A C 1
ATOM 690 O O . MET A 1 93 ? 12.987 4.318 -13.448 1.00 86.38 93 MET A O 1
ATOM 694 N N . THR A 1 94 ? 11.310 3.072 -12.631 1.00 87.19 94 THR A N 1
ATOM 695 C CA . THR A 1 94 ? 11.341 2.093 -13.734 1.00 87.19 94 THR A CA 1
ATOM 696 C C . THR A 1 94 ? 11.008 2.716 -15.092 1.00 87.19 94 THR A C 1
ATOM 698 O O . THR A 1 94 ? 11.654 2.389 -16.087 1.00 87.19 94 THR A O 1
ATOM 701 N N . GLY A 1 95 ? 10.055 3.655 -15.137 1.00 83.06 95 GLY A N 1
ATOM 702 C CA . GLY A 1 95 ? 9.718 4.405 -16.349 1.00 83.06 95 GLY A CA 1
ATOM 703 C C . GLY A 1 95 ? 10.894 5.243 -16.849 1.00 83.06 95 GLY A C 1
ATOM 704 O O . GLY A 1 95 ? 11.280 5.120 -18.009 1.00 83.06 95 GLY A O 1
ATOM 705 N N . GLY A 1 96 ? 11.532 6.003 -15.954 1.00 83.75 96 GLY A N 1
ATOM 706 C CA . GLY A 1 96 ? 12.700 6.818 -16.296 1.00 83.75 96 GLY A CA 1
ATOM 707 C C . GLY A 1 96 ? 13.894 5.993 -16.789 1.00 83.75 96 GLY A C 1
ATOM 708 O O . GLY A 1 96 ? 14.586 6.410 -17.718 1.00 83.75 96 GLY A O 1
ATOM 709 N N . HIS A 1 97 ? 14.114 4.796 -16.229 1.00 83.81 97 HIS A N 1
ATOM 710 C CA . HIS A 1 97 ? 15.144 3.881 -16.730 1.00 83.81 97 HIS A CA 1
ATOM 711 C C . HIS A 1 97 ? 14.847 3.394 -18.152 1.00 83.81 97 HIS A C 1
ATOM 713 O O . HIS A 1 97 ? 15.741 3.434 -18.992 1.00 83.81 97 HIS A O 1
ATOM 719 N N . ARG A 1 98 ? 13.599 3.017 -18.461 1.00 81.44 98 ARG A N 1
ATOM 720 C CA . ARG A 1 98 ? 13.213 2.602 -19.823 1.00 81.44 98 ARG A CA 1
ATOM 721 C C . ARG A 1 98 ? 13.353 3.725 -20.846 1.00 81.44 98 ARG A C 1
ATOM 723 O O . ARG A 1 98 ? 13.832 3.480 -21.951 1.00 81.44 98 ARG A O 1
ATOM 730 N N . GLU A 1 99 ? 12.949 4.942 -20.491 1.00 80.38 99 GLU A N 1
ATOM 731 C CA . GLU A 1 99 ? 13.114 6.115 -21.357 1.00 80.38 99 GLU A CA 1
ATOM 732 C C . GLU A 1 99 ? 14.598 6.389 -21.630 1.00 80.38 99 GLU A C 1
ATOM 734 O O . GLU A 1 99 ? 15.004 6.525 -22.785 1.00 80.38 99 GLU A O 1
ATOM 739 N N . THR A 1 100 ? 15.425 6.366 -20.581 1.00 83.75 100 THR A N 1
ATOM 740 C CA . THR A 1 100 ? 16.879 6.560 -20.693 1.00 83.75 100 THR A CA 1
ATOM 741 C C . THR A 1 100 ? 17.531 5.473 -21.552 1.00 83.75 100 THR A C 1
ATOM 743 O O . THR A 1 100 ? 18.342 5.782 -22.428 1.00 83.75 100 THR A O 1
ATOM 746 N N . ASP A 1 101 ? 17.157 4.208 -21.351 1.00 81.31 101 ASP A N 1
ATOM 747 C CA . ASP A 1 101 ? 17.676 3.085 -22.133 1.00 81.31 101 ASP A CA 1
ATOM 748 C C . ASP A 1 101 ? 17.264 3.182 -23.605 1.00 81.31 101 ASP A C 1
ATOM 750 O O . ASP A 1 101 ? 18.091 2.945 -24.488 1.00 81.31 101 ASP A O 1
ATOM 754 N N . SER A 1 102 ? 16.028 3.602 -23.893 1.00 77.31 102 SER A N 1
ATOM 755 C CA . SER A 1 102 ? 15.569 3.842 -25.265 1.00 77.31 102 SER A CA 1
ATOM 756 C C . SER A 1 102 ? 16.368 4.961 -25.936 1.00 77.31 102 SER A C 1
ATOM 758 O O . SER A 1 102 ? 16.832 4.798 -27.066 1.00 77.31 102 SER A O 1
ATOM 760 N N . GLU A 1 103 ? 16.595 6.081 -25.244 1.00 80.31 103 GLU A N 1
ATOM 761 C CA . GLU A 1 103 ? 17.418 7.169 -25.775 1.00 80.31 103 GLU A CA 1
ATOM 762 C C . GLU A 1 103 ? 18.863 6.734 -26.038 1.00 80.31 103 GLU A C 1
ATOM 764 O O . GLU A 1 103 ? 19.477 7.141 -27.031 1.00 80.31 103 GLU A O 1
ATOM 769 N N . HIS A 1 104 ? 19.440 5.943 -25.133 1.00 82.12 104 HIS A N 1
ATOM 770 C CA . HIS A 1 104 ? 20.794 5.423 -25.280 1.00 82.12 104 HIS A CA 1
ATOM 771 C C . HIS A 1 104 ? 20.885 4.422 -26.433 1.00 82.12 104 HIS A C 1
ATOM 773 O O . HIS A 1 104 ? 21.831 4.500 -27.221 1.00 82.12 104 HIS A O 1
ATOM 779 N N . ALA A 1 105 ? 19.893 3.545 -26.596 1.00 80.38 105 ALA A N 1
ATOM 780 C CA . ALA A 1 105 ? 19.805 2.632 -27.730 1.00 80.38 105 ALA A CA 1
ATOM 781 C C . ALA A 1 105 ? 19.725 3.393 -29.065 1.00 80.38 105 ALA A C 1
ATOM 783 O O . ALA A 1 105 ? 20.461 3.070 -30.001 1.00 80.38 105 ALA A O 1
ATOM 784 N N . ASP A 1 106 ? 18.917 4.452 -29.141 1.00 80.25 106 ASP A N 1
ATOM 785 C CA . ASP A 1 106 ? 18.808 5.292 -30.338 1.00 80.25 106 ASP A CA 1
ATOM 786 C C . ASP A 1 106 ? 20.114 6.037 -30.653 1.00 80.25 106 ASP A C 1
ATOM 788 O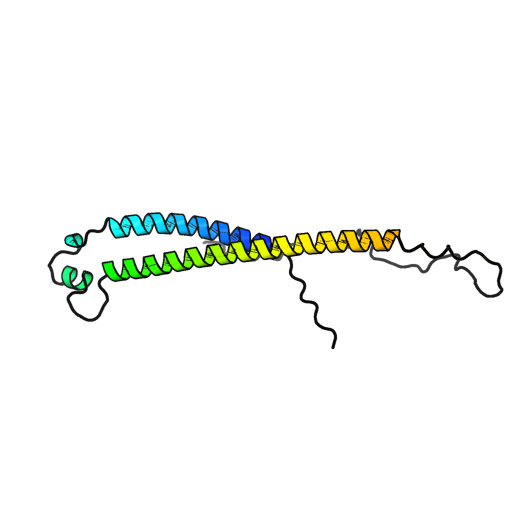 O . ASP A 1 106 ? 20.527 6.117 -31.817 1.00 80.25 106 ASP A O 1
ATOM 792 N N . LYS A 1 107 ? 20.803 6.555 -29.628 1.00 78.50 107 LYS A N 1
ATOM 793 C CA . LYS A 1 107 ? 22.122 7.199 -29.772 1.00 78.50 107 LYS A CA 1
ATOM 794 C C . LYS A 1 107 ? 23.180 6.198 -30.254 1.00 78.50 107 LYS A C 1
ATOM 796 O O . LYS A 1 107 ? 23.929 6.510 -31.180 1.00 78.50 107 LYS A O 1
ATOM 801 N N . LEU A 1 108 ? 23.211 4.986 -29.695 1.00 77.25 108 LEU A N 1
ATOM 802 C CA . LEU A 1 108 ? 24.124 3.918 -30.121 1.00 77.25 108 LEU A CA 1
ATOM 803 C C . LEU A 1 108 ? 23.847 3.464 -31.554 1.00 77.25 108 LEU A C 1
ATOM 805 O O . LEU A 1 108 ? 24.786 3.272 -32.325 1.00 77.25 108 LEU A O 1
ATOM 809 N N . LYS A 1 109 ? 22.572 3.346 -31.939 1.00 74.81 109 LYS A N 1
ATOM 810 C CA . LYS A 1 109 ? 22.179 2.992 -33.306 1.00 74.81 109 LYS A CA 1
ATOM 811 C C . LYS A 1 109 ? 22.679 4.024 -34.315 1.00 74.81 109 LYS A C 1
ATOM 813 O O . LYS A 1 109 ? 23.223 3.624 -35.337 1.00 74.81 109 LYS A O 1
ATOM 818 N N . LYS A 1 110 ? 22.564 5.322 -34.003 1.00 72.31 110 LYS A N 1
ATOM 819 C CA . LYS A 1 110 ? 23.099 6.409 -34.844 1.00 72.31 110 LYS A CA 1
ATOM 820 C C . LYS A 1 110 ? 24.616 6.314 -35.008 1.00 72.31 110 LYS A C 1
ATOM 822 O O . LYS A 1 110 ? 25.099 6.342 -36.135 1.00 72.31 110 LYS A O 1
ATOM 827 N N . ILE A 1 111 ? 25.347 6.107 -33.911 1.00 73.88 111 ILE A N 1
ATOM 828 C CA . ILE A 1 111 ? 26.808 5.925 -33.942 1.00 73.88 111 ILE A CA 1
ATOM 829 C C . ILE A 1 111 ? 27.193 4.699 -34.784 1.00 73.88 111 ILE A C 1
ATOM 831 O O . ILE A 1 111 ? 28.116 4.774 -35.589 1.00 73.88 111 ILE A O 1
ATOM 835 N N . ALA A 1 112 ? 26.474 3.582 -34.645 1.00 69.62 112 ALA A N 1
ATOM 836 C CA . ALA A 1 112 ? 26.728 2.372 -35.425 1.00 69.62 112 ALA A CA 1
ATOM 837 C C . ALA A 1 112 ? 26.489 2.563 -36.935 1.00 69.62 112 ALA A C 1
ATOM 839 O O . ALA A 1 112 ? 27.149 1.906 -37.735 1.00 69.62 112 ALA A O 1
ATOM 840 N N . THR A 1 113 ? 25.577 3.455 -37.336 1.00 67.81 113 THR A N 1
AT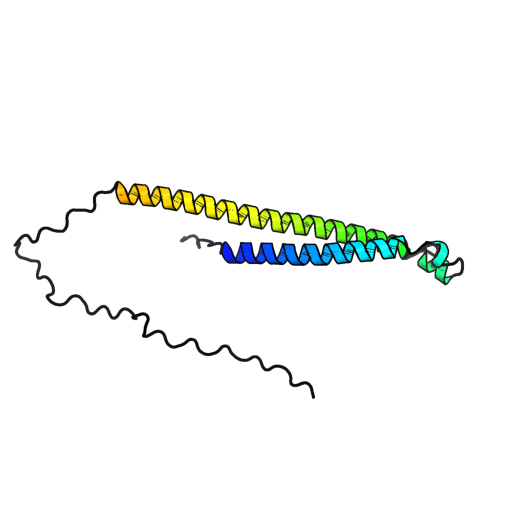OM 841 C CA . THR A 1 113 ? 25.380 3.834 -38.748 1.00 67.81 113 THR A CA 1
ATOM 842 C C . THR A 1 113 ? 26.391 4.856 -39.271 1.00 67.81 113 THR A C 1
ATOM 844 O O . THR A 1 113 ? 26.696 4.818 -40.460 1.00 67.81 113 THR A O 1
ATOM 847 N N . ASP A 1 114 ? 26.916 5.746 -38.423 1.00 62.09 114 ASP A N 1
ATOM 848 C CA . ASP A 1 114 ? 27.825 6.831 -38.834 1.00 62.09 114 ASP A CA 1
ATOM 849 C C . ASP A 1 114 ? 29.310 6.427 -38.856 1.00 62.09 114 ASP A C 1
ATOM 851 O O . ASP A 1 114 ? 30.136 7.145 -39.422 1.00 62.09 114 ASP A O 1
ATOM 855 N N . ILE A 1 115 ? 29.677 5.284 -38.268 1.00 57.44 115 ILE A N 1
ATOM 856 C CA . ILE A 1 115 ? 31.039 4.747 -38.355 1.00 57.44 115 ILE A CA 1
ATOM 857 C C . ILE A 1 115 ? 31.119 3.823 -39.579 1.00 57.44 115 ILE A C 1
ATOM 859 O O . ILE A 1 115 ? 30.532 2.738 -39.557 1.00 57.44 115 ILE A O 1
ATOM 863 N N . PRO A 1 116 ? 31.864 4.189 -40.643 1.00 54.66 116 PRO A N 1
ATOM 864 C CA . 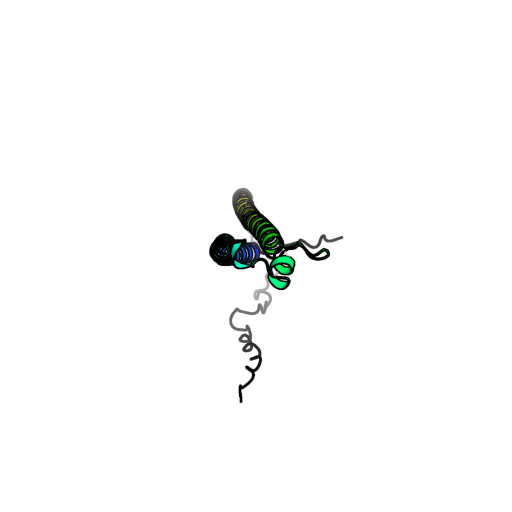PRO A 1 116 ? 32.112 3.265 -41.733 1.00 54.66 116 PRO A CA 1
ATOM 865 C C . PRO A 1 116 ? 32.854 2.052 -41.177 1.00 54.66 116 PRO A C 1
ATOM 867 O O . PRO A 1 116 ? 33.930 2.181 -40.587 1.00 54.66 116 PRO A O 1
ATOM 870 N N . LEU A 1 117 ? 32.266 0.868 -41.364 1.00 59.78 117 LEU A N 1
ATOM 871 C CA . LEU A 1 117 ? 32.958 -0.394 -41.129 1.00 59.78 117 LEU A CA 1
ATOM 872 C C . LEU A 1 117 ? 34.305 -0.328 -41.865 1.00 59.78 117 LEU A C 1
ATOM 874 O O . LEU A 1 117 ? 34.318 0.031 -43.050 1.00 59.78 117 LEU A O 1
ATOM 878 N N . PRO A 1 118 ? 35.436 -0.628 -41.197 1.00 61.34 118 PRO A N 1
ATOM 879 C CA . PRO A 1 118 ? 36.720 -0.653 -41.875 1.00 61.34 118 PRO A CA 1
ATOM 880 C C . PRO A 1 118 ? 36.602 -1.590 -43.083 1.00 61.34 118 PRO A C 1
ATOM 882 O O . PRO A 1 118 ? 35.973 -2.649 -42.964 1.00 61.34 118 PRO A O 1
ATOM 885 N N . PRO A 1 119 ? 37.146 -1.205 -44.252 1.00 60.00 119 PRO A N 1
ATOM 886 C CA . PRO A 1 119 ? 37.060 -2.038 -45.440 1.00 60.00 119 PRO A CA 1
ATOM 887 C C . PRO A 1 119 ? 37.581 -3.432 -45.098 1.00 60.00 119 PRO A C 1
ATOM 889 O O . PRO A 1 119 ? 38.607 -3.566 -44.423 1.00 60.00 119 PRO A O 1
ATOM 892 N N . ALA A 1 120 ? 36.851 -4.463 -45.536 1.00 57.00 120 ALA A N 1
ATOM 893 C CA . ALA A 1 120 ? 37.278 -5.844 -45.366 1.00 57.00 120 ALA A CA 1
ATOM 894 C C . ALA A 1 120 ? 38.741 -5.959 -45.827 1.00 57.00 120 ALA A C 1
ATOM 896 O O . ALA A 1 120 ? 39.075 -5.393 -46.875 1.00 57.00 120 ALA A O 1
ATOM 897 N N . PRO A 1 121 ? 39.624 -6.624 -45.057 1.00 51.22 121 PRO A N 1
ATOM 898 C CA . PRO A 1 121 ? 41.024 -6.730 -45.425 1.00 51.22 121 PRO A CA 1
ATOM 899 C C . PRO A 1 121 ? 41.105 -7.311 -46.835 1.00 51.22 121 PRO A C 1
ATOM 901 O O . PRO A 1 121 ? 40.671 -8.436 -47.086 1.00 51.22 121 PRO A O 1
ATOM 904 N N . SER A 1 122 ? 41.605 -6.496 -47.766 1.00 48.59 122 SER A N 1
ATOM 905 C CA . SER A 1 122 ? 41.859 -6.923 -49.135 1.00 48.59 122 SER A CA 1
ATOM 906 C C . SER A 1 122 ? 42.775 -8.137 -49.063 1.00 48.59 122 SER A C 1
ATOM 908 O O . SER A 1 122 ? 43.798 -8.090 -48.374 1.00 48.59 122 SER A O 1
ATOM 910 N N . ALA A 1 123 ? 42.397 -9.228 -49.730 1.00 50.31 123 ALA A N 1
ATOM 911 C CA . ALA A 1 123 ? 43.215 -10.426 -49.873 1.00 50.31 123 ALA A CA 1
ATOM 912 C C . ALA A 1 123 ? 44.435 -10.102 -50.757 1.00 50.31 123 ALA A C 1
ATOM 914 O O . ALA A 1 123 ? 44.528 -10.503 -51.913 1.00 50.31 123 ALA A O 1
ATOM 915 N N . GLY A 1 124 ? 45.345 -9.292 -50.223 1.00 42.38 124 GLY A N 1
ATOM 916 C CA . GLY A 1 124 ? 46.605 -8.925 -50.833 1.00 42.38 124 GLY A CA 1
ATOM 917 C C . GLY A 1 124 ? 47.628 -10.003 -50.529 1.00 42.38 124 GLY A C 1
ATOM 918 O O . GLY A 1 124 ? 48.019 -10.198 -49.381 1.00 42.38 124 GLY A O 1
ATOM 919 N N . THR A 1 125 ? 48.059 -10.692 -51.579 1.00 47.69 125 THR A N 1
ATOM 920 C CA . THR A 1 125 ? 49.257 -11.533 -51.662 1.00 47.69 125 THR A CA 1
ATOM 921 C C . THR A 1 125 ? 50.492 -10.782 -51.149 1.00 47.69 125 THR A C 1
ATOM 923 O O . THR A 1 125 ? 51.226 -10.162 -51.913 1.00 47.69 125 THR A O 1
ATOM 926 N N . GLY A 1 126 ? 50.711 -10.824 -49.838 1.00 44.41 126 GLY A N 1
ATOM 927 C CA . GLY A 1 126 ? 51.949 -10.450 -49.163 1.00 44.41 126 GLY A CA 1
ATOM 928 C C . GLY A 1 126 ? 52.526 -11.681 -48.455 1.00 44.41 126 GLY A C 1
ATOM 929 O O . GLY A 1 126 ? 51.755 -12.506 -47.953 1.00 44.41 126 GLY A O 1
ATOM 930 N N . PRO A 1 127 ? 53.856 -11.860 -48.423 1.00 50.50 127 PRO A N 1
ATOM 931 C CA . PRO A 1 127 ? 54.462 -13.068 -47.883 1.00 50.50 127 PRO A CA 1
ATOM 932 C C . PRO A 1 127 ? 54.330 -13.059 -46.355 1.00 50.50 127 PRO A C 1
ATOM 934 O O . PRO A 1 127 ? 55.100 -12.396 -45.667 1.00 50.50 127 PRO A O 1
ATOM 937 N N . GLY A 1 128 ? 53.336 -13.768 -45.816 1.00 48.75 128 GLY A N 1
ATOM 938 C CA . GLY A 1 128 ? 53.250 -13.986 -44.368 1.00 48.75 128 GLY A CA 1
ATOM 939 C C . GLY A 1 128 ? 51.892 -14.379 -43.791 1.00 48.75 128 GLY A C 1
ATOM 940 O O . GLY A 1 128 ? 51.869 -14.915 -42.688 1.00 48.75 128 GLY A O 1
ATOM 941 N N . TYR A 1 129 ? 50.774 -14.182 -44.496 1.00 43.50 129 TYR A N 1
ATOM 942 C CA . TYR A 1 129 ? 49.462 -14.622 -44.000 1.00 43.50 129 TYR A CA 1
ATOM 943 C C . TYR A 1 129 ? 49.020 -15.927 -44.669 1.00 43.50 129 TYR A C 1
ATOM 945 O O . TYR A 1 129 ? 48.447 -15.932 -45.755 1.00 43.50 129 TYR A O 1
ATOM 953 N N . VAL A 1 130 ? 49.252 -17.049 -43.987 1.00 51.28 130 VAL A N 1
ATOM 954 C CA . VAL A 1 130 ? 48.488 -18.281 -44.221 1.00 51.28 130 VAL A CA 1
ATOM 955 C C . VAL A 1 130 ? 47.132 -18.117 -43.544 1.00 51.28 130 VAL A C 1
ATOM 957 O O . VAL A 1 130 ? 47.040 -18.112 -42.319 1.00 51.28 130 VAL A O 1
ATOM 960 N N . SER A 1 131 ? 46.072 -17.970 -44.340 1.00 48.03 131 SER A N 1
ATOM 961 C CA . SER A 1 131 ? 44.714 -18.181 -43.834 1.00 48.03 131 SER A CA 1
ATOM 962 C C . SER A 1 131 ? 44.609 -19.632 -43.356 1.00 48.03 131 SER A C 1
ATOM 964 O O . SER A 1 131 ? 44.905 -20.536 -44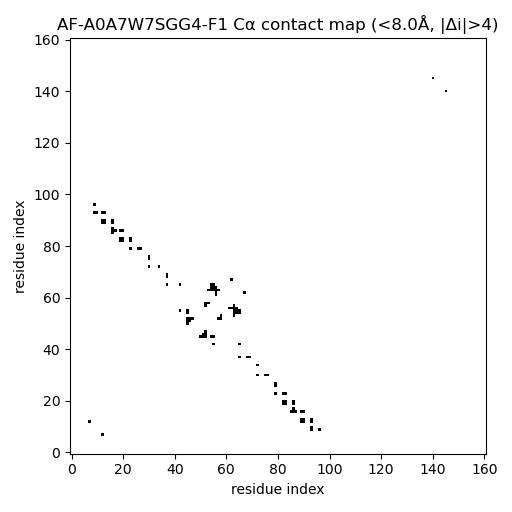.142 1.00 48.03 131 SER A O 1
ATOM 966 N N . PRO A 1 132 ? 44.202 -19.902 -42.107 1.00 48.75 132 PRO A N 1
ATOM 967 C CA . PRO A 1 132 ? 43.873 -21.256 -41.699 1.00 48.75 132 PRO A CA 1
ATOM 968 C C . PRO A 1 132 ? 42.692 -21.737 -42.551 1.00 48.75 132 PRO A C 1
ATOM 970 O O . PRO A 1 132 ? 41.584 -21.223 -42.425 1.00 48.75 132 PRO A O 1
ATOM 973 N N . THR A 1 133 ? 42.899 -22.725 -43.426 1.00 56.88 133 THR A N 1
ATOM 974 C CA . THR A 1 133 ? 41.815 -23.333 -44.231 1.00 56.88 133 THR A CA 1
ATOM 975 C C . THR A 1 133 ? 40.740 -23.988 -43.348 1.00 56.88 133 THR A C 1
ATOM 977 O O . THR A 1 133 ? 39.634 -24.275 -43.796 1.00 56.88 133 THR A O 1
ATOM 980 N N . LYS A 1 134 ? 41.052 -24.195 -42.066 1.00 49.94 134 LYS A N 1
ATOM 981 C CA . LYS A 1 134 ? 40.103 -24.458 -40.990 1.00 49.94 134 LYS A CA 1
ATOM 982 C C . LYS A 1 134 ? 40.200 -23.322 -39.982 1.00 49.94 134 LYS A C 1
ATOM 984 O O . LYS A 1 134 ? 41.261 -23.138 -39.389 1.00 49.94 134 LYS A O 1
ATOM 989 N N . GLY A 1 135 ? 39.096 -22.608 -39.764 1.00 49.12 135 GLY A N 1
ATOM 990 C CA . GLY A 1 135 ? 38.963 -21.748 -38.591 1.00 49.12 135 GLY A CA 1
ATOM 991 C C . GLY A 1 135 ? 39.244 -22.544 -37.307 1.00 49.12 135 GLY A C 1
ATOM 992 O O . GLY A 1 135 ? 39.112 -23.774 -37.317 1.00 49.12 135 GLY A O 1
ATOM 993 N N . PRO A 1 136 ? 39.663 -21.884 -36.214 1.00 49.69 136 PRO A N 1
ATOM 994 C CA . PRO A 1 136 ? 39.789 -22.556 -34.927 1.00 49.69 136 PRO A CA 1
ATOM 995 C C . PRO A 1 136 ? 38.467 -23.264 -34.614 1.00 49.69 136 PRO A C 1
ATOM 997 O O . PRO A 1 136 ? 37.401 -22.672 -34.787 1.00 49.69 136 PRO A O 1
ATOM 1000 N N . ASP A 1 137 ? 38.541 -24.534 -34.202 1.00 54.53 137 ASP A N 1
ATOM 1001 C CA . ASP A 1 137 ? 37.384 -25.315 -33.752 1.00 54.53 137 ASP A CA 1
ATOM 1002 C C . ASP A 1 137 ? 36.910 -24.725 -32.420 1.00 54.53 137 ASP A C 1
ATOM 1004 O O . ASP A 1 137 ? 37.252 -25.182 -31.328 1.00 54.53 137 ASP A O 1
ATOM 1008 N N . LEU A 1 138 ? 36.214 -23.595 -32.520 1.00 55.75 138 LEU A N 1
ATOM 1009 C CA . LEU A 1 138 ? 35.582 -22.927 -31.407 1.00 55.75 138 LEU A CA 1
ATOM 1010 C C . LEU A 1 138 ? 34.374 -23.782 -31.049 1.00 55.75 138 LEU A C 1
ATOM 1012 O O . LEU A 1 138 ? 33.284 -23.593 -31.587 1.00 55.75 138 LEU A O 1
ATOM 1016 N N . LYS A 1 139 ? 34.589 -24.741 -30.146 1.00 50.72 139 LYS A N 1
ATOM 1017 C CA . LYS A 1 139 ? 33.522 -25.487 -29.477 1.00 50.72 139 LYS A CA 1
ATOM 1018 C C . LYS A 1 139 ? 32.750 -24.537 -28.566 1.00 50.72 139 LYS A C 1
ATOM 1020 O O . LYS A 1 139 ? 32.861 -24.587 -27.345 1.00 50.72 139 LYS A O 1
ATOM 1025 N N . TYR A 1 140 ? 32.026 -23.601 -29.165 1.00 51.81 140 TYR A N 1
ATOM 1026 C CA . TYR A 1 140 ? 31.000 -22.861 -28.464 1.00 51.81 140 TYR A CA 1
ATOM 1027 C C . TYR A 1 140 ? 29.894 -23.848 -28.134 1.00 51.81 140 TYR A C 1
ATOM 1029 O O . TYR A 1 140 ? 29.439 -24.583 -29.007 1.00 51.81 140 TYR A O 1
ATOM 1037 N N . ASN A 1 141 ? 29.476 -23.857 -26.871 1.00 51.34 141 ASN A N 1
ATOM 1038 C CA . ASN A 1 141 ? 28.300 -24.588 -26.426 1.00 51.34 141 ASN A CA 1
ATOM 1039 C C . ASN A 1 141 ? 27.122 -24.176 -27.320 1.00 51.34 141 ASN A C 1
ATOM 1041 O O . ASN A 1 141 ? 26.577 -23.079 -27.175 1.00 51.34 141 ASN A O 1
ATOM 1045 N N . HIS A 1 142 ? 26.753 -25.025 -28.279 1.00 49.97 142 HIS A N 1
ATOM 1046 C CA . HIS A 1 142 ? 25.529 -24.835 -29.036 1.00 49.97 142 HIS A CA 1
ATOM 1047 C C . HIS A 1 142 ? 24.360 -24.911 -28.050 1.00 49.97 142 HIS A C 1
ATOM 1049 O O . HIS A 1 142 ? 24.412 -25.645 -27.064 1.00 49.97 142 HIS A O 1
ATOM 1055 N N . ALA A 1 143 ? 23.281 -24.175 -28.315 1.00 52.06 143 ALA A N 1
ATOM 1056 C CA . ALA A 1 143 ? 22.099 -24.131 -27.449 1.00 52.06 143 ALA A CA 1
ATOM 1057 C C . ALA A 1 143 ? 21.454 -25.514 -27.173 1.00 52.06 143 ALA A C 1
ATOM 1059 O O . ALA A 1 143 ? 20.591 -25.607 -26.306 1.00 52.06 143 ALA A O 1
ATOM 1060 N N . GLY A 1 144 ? 21.882 -26.574 -27.875 1.00 55.72 144 GLY A N 1
ATOM 1061 C CA . GLY A 1 144 ? 21.475 -27.964 -27.654 1.00 55.72 144 GLY A CA 1
ATOM 1062 C C . GLY A 1 144 ? 22.292 -28.754 -26.619 1.00 55.72 144 GLY A C 1
ATOM 1063 O O . GLY A 1 144 ? 21.799 -29.773 -26.156 1.00 55.72 144 GLY A O 1
ATOM 1064 N N . ASP A 1 145 ? 23.480 -28.290 -26.208 1.00 50.81 145 ASP A N 1
ATOM 1065 C CA . ASP A 1 145 ? 24.322 -28.963 -25.193 1.00 50.81 145 ASP A CA 1
ATOM 1066 C C . ASP A 1 145 ? 24.087 -28.423 -23.772 1.00 50.81 145 ASP A C 1
ATOM 1068 O O . ASP A 1 145 ? 24.833 -28.716 -22.833 1.00 50.81 145 ASP A O 1
ATOM 1072 N N . ARG A 1 146 ? 23.044 -27.606 -23.583 1.00 54.62 146 ARG A N 1
ATOM 1073 C CA . ARG A 1 146 ? 22.630 -27.181 -22.247 1.00 54.62 146 ARG A CA 1
ATOM 1074 C C . ARG A 1 146 ? 22.064 -28.420 -21.540 1.00 54.62 146 ARG A C 1
ATOM 1076 O O . ARG A 1 146 ? 21.059 -28.944 -22.017 1.00 54.62 146 ARG A O 1
ATOM 1083 N N . PRO A 1 147 ? 22.652 -28.902 -20.428 1.00 56.88 147 PRO A N 1
ATOM 1084 C CA . PRO A 1 147 ? 21.991 -29.932 -19.641 1.00 56.88 147 PRO A CA 1
ATOM 1085 C C . PRO A 1 147 ? 20.612 -29.401 -19.24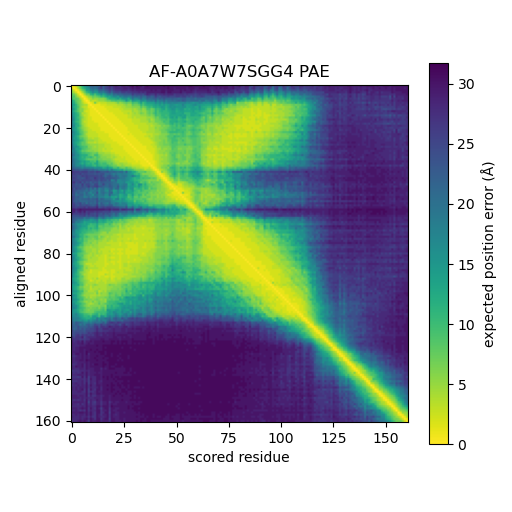9 1.00 56.88 147 PRO A C 1
ATOM 1087 O O . PRO A 1 147 ? 20.498 -28.244 -18.828 1.00 56.88 147 PRO A O 1
ATOM 1090 N N . GLU A 1 148 ? 19.577 -30.221 -19.439 1.00 59.75 148 GLU A N 1
ATOM 1091 C CA . GLU A 1 148 ? 18.221 -29.887 -19.010 1.00 59.75 148 GLU A CA 1
ATOM 1092 C C . GLU A 1 148 ? 18.262 -29.346 -17.573 1.00 59.75 148 GLU A C 1
ATOM 1094 O O . GLU A 1 148 ? 19.003 -29.880 -16.732 1.00 59.75 148 GLU A O 1
ATOM 1099 N N . PRO A 1 149 ? 17.516 -28.270 -17.268 1.00 55.03 149 PRO A N 1
ATOM 1100 C CA . PRO A 1 149 ? 17.444 -27.775 -15.907 1.00 55.03 149 PRO A CA 1
ATOM 1101 C C . PRO A 1 149 ? 16.965 -28.920 -15.014 1.00 55.03 149 PRO A C 1
ATOM 1103 O O . PRO A 1 149 ? 15.880 -29.465 -15.217 1.00 55.03 149 PRO A O 1
ATOM 1106 N N . LYS A 1 150 ? 17.793 -29.304 -14.032 1.00 56.88 150 LYS A N 1
ATOM 1107 C CA . LYS A 1 150 ? 17.386 -30.268 -13.007 1.00 56.88 150 LYS A CA 1
ATOM 1108 C C . LYS A 1 150 ? 16.046 -29.802 -12.427 1.00 56.88 150 LYS A C 1
ATOM 1110 O O . LYS A 1 150 ? 15.932 -28.615 -12.106 1.00 56.88 150 LYS A O 1
ATOM 1115 N N . PRO A 1 151 ? 15.053 -30.696 -12.274 1.00 55.16 151 PRO A N 1
ATOM 1116 C CA . PRO A 1 151 ? 13.796 -30.329 -11.643 1.00 55.16 151 PRO A CA 1
ATOM 1117 C C . PRO A 1 151 ? 14.087 -29.719 -10.271 1.00 55.16 151 PRO A C 1
ATOM 1119 O O . PRO A 1 151 ? 14.961 -30.199 -9.540 1.00 55.16 151 PRO A O 1
ATOM 1122 N N . ALA A 1 152 ? 13.390 -28.626 -9.958 1.00 53.34 152 ALA A N 1
ATOM 1123 C CA . ALA A 1 152 ? 13.552 -27.926 -8.693 1.00 53.34 152 ALA A CA 1
ATOM 1124 C C . ALA A 1 152 ? 13.392 -28.921 -7.528 1.00 53.34 152 ALA A C 1
ATOM 1126 O O . ALA A 1 152 ? 12.526 -29.802 -7.604 1.00 53.34 152 ALA A O 1
ATOM 1127 N N . PRO A 1 153 ? 14.198 -28.815 -6.454 1.00 50.16 153 PRO A N 1
ATOM 1128 C CA . PRO A 1 153 ? 14.012 -29.660 -5.287 1.00 50.16 153 PRO A CA 1
ATOM 1129 C C . PRO A 1 153 ? 12.577 -29.480 -4.792 1.00 50.16 153 PRO A C 1
ATOM 1131 O O . PRO A 1 153 ? 12.154 -28.384 -4.427 1.00 50.16 153 PRO A O 1
ATOM 1134 N N . THR A 1 154 ? 11.811 -30.569 -4.829 1.00 52.12 154 THR A N 1
ATOM 1135 C CA . THR A 1 154 ? 10.483 -30.614 -4.229 1.00 52.12 154 THR A CA 1
ATOM 1136 C C . THR A 1 154 ? 10.690 -30.518 -2.726 1.00 52.12 154 THR A C 1
ATOM 1138 O O . THR A 1 154 ? 11.032 -31.505 -2.077 1.00 52.12 154 THR A O 1
ATOM 1141 N N . TYR A 1 155 ? 10.534 -29.320 -2.167 1.00 54.66 155 TYR A N 1
ATOM 1142 C CA . TYR A 1 155 ? 10.366 -29.181 -0.730 1.00 54.66 155 TYR A CA 1
ATOM 1143 C C . TYR A 1 155 ? 9.083 -29.921 -0.371 1.00 54.66 155 TYR A C 1
ATOM 1145 O O . TYR A 1 155 ? 7.989 -29.541 -0.790 1.00 54.66 155 TYR A O 1
ATOM 1153 N N . GLY A 1 156 ? 9.258 -31.051 0.314 1.00 48.31 156 GLY A N 1
ATOM 1154 C CA . GLY A 1 156 ? 8.180 -31.925 0.732 1.00 48.31 156 GLY A CA 1
ATOM 1155 C C . GLY A 1 156 ? 7.092 -31.115 1.419 1.00 48.31 156 GLY A C 1
ATOM 1156 O O . GLY A 1 156 ? 7.319 -30.470 2.440 1.00 48.31 156 GLY A O 1
ATOM 1157 N N . ARG A 1 157 ? 5.897 -31.158 0.839 1.00 49.03 157 ARG A N 1
ATOM 1158 C CA . ARG A 1 157 ? 4.668 -30.766 1.515 1.00 49.03 157 ARG A CA 1
ATOM 1159 C C . ARG A 1 157 ? 4.589 -31.601 2.803 1.00 49.03 157 ARG A C 1
ATOM 1161 O O . ARG A 1 157 ? 4.676 -32.826 2.686 1.00 49.03 157 ARG A O 1
ATOM 1168 N N . PRO A 1 158 ? 4.449 -31.014 4.004 1.00 50.66 158 PRO A N 1
ATOM 1169 C CA . PRO A 1 158 ? 4.141 -31.813 5.179 1.00 50.66 158 PRO A CA 1
ATOM 1170 C C . PRO A 1 158 ? 2.828 -32.550 4.899 1.00 50.66 158 PRO A C 1
ATOM 1172 O O . PRO A 1 158 ? 1.7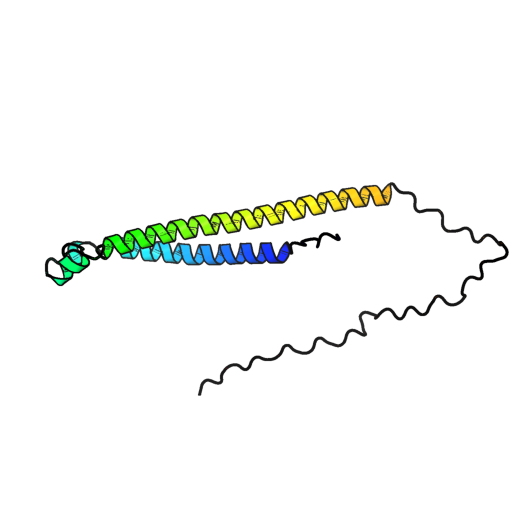96 -31.931 4.632 1.00 50.66 158 PRO A O 1
ATOM 1175 N N . GLN A 1 159 ? 2.904 -33.880 4.861 1.00 47.56 159 GLN A N 1
ATOM 1176 C CA . GLN A 1 159 ? 1.732 -34.743 4.878 1.00 47.56 159 GLN A CA 1
ATOM 1177 C C . GLN A 1 159 ? 1.019 -34.453 6.195 1.00 47.56 159 GLN A C 1
ATOM 1179 O O . GLN A 1 159 ? 1.564 -34.698 7.269 1.00 47.56 159 GLN A O 1
ATOM 1184 N N . VAL A 1 160 ? -0.168 -33.865 6.095 1.00 48.94 160 VAL A N 1
ATOM 1185 C CA . VAL A 1 160 ? -1.108 -33.796 7.206 1.00 48.94 160 VAL A CA 1
ATOM 1186 C C . VAL A 1 160 ? -1.577 -35.234 7.425 1.00 48.94 160 VAL A C 1
ATOM 1188 O O . VAL A 1 160 ? -2.250 -35.790 6.557 1.00 48.94 160 VAL A O 1
ATOM 1191 N N . MET A 1 161 ? -1.142 -35.846 8.525 1.00 42.97 161 MET A N 1
ATOM 1192 C CA . MET A 1 161 ? -1.836 -36.975 9.148 1.00 42.97 161 MET A CA 1
ATOM 1193 C C . MET A 1 161 ? -2.663 -36.441 10.306 1.00 42.97 161 MET A C 1
ATOM 1195 O O . MET A 1 161 ? -2.138 -35.557 11.023 1.00 42.97 161 MET A O 1
#

Organism: NCBI:txid258050

Radius of gyration: 33.17 Å; Cα contacts (8 Å, |Δi|>4): 61; chains: 1; bounding box: 77×44×88 Å